Protein AF-A0A9D1PUB6-F1 (afdb_monomer_lite)

Secondary structure (DSSP, 8-state):
--TTTTS--------------------------HHHHHHHHTTS----EEEEEEEEEEEE---HHHHHHH-SSTT--S-TT--TT-EEEEEEETTEEGGGGTTTT-EEE-SS-GGGSTTSSSS---HHHHHHHHHHHHHHHTT--SSTTTSSSTTEEEEE-S-SSSPEEEEEEEEEEE-

Radius of gyration: 23.74 Å; chains: 1; bounding box: 74×27×52 Å

Structure (mmCIF, N/CA/C/O backbone):
data_AF-A0A9D1PUB6-F1
#
_entry.id   AF-A0A9D1PUB6-F1
#
loop_
_atom_site.group_PDB
_atom_site.id
_atom_site.type_symbol
_atom_site.label_atom_id
_atom_site.label_alt_id
_atom_site.label_comp_id
_atom_site.label_asym_id
_atom_site.label_entity_id
_atom_site.label_seq_id
_atom_site.pdbx_PDB_ins_code
_atom_site.Cartn_x
_atom_site.Cartn_y
_atom_site.Cartn_z
_atom_site.occupancy
_atom_site.B_iso_or_equiv
_atom_site.auth_seq_id
_atom_site.auth_comp_id
_atom_site.auth_asym_id
_atom_site.auth_atom_id
_atom_site.pdbx_PDB_model_num
ATOM 1 N N . MET A 1 1 ? -26.689 -10.745 -7.156 1.00 42.75 1 MET A N 1
ATOM 2 C CA . MET A 1 1 ? -26.944 -9.589 -8.044 1.00 42.75 1 MET A CA 1
ATOM 3 C C . MET A 1 1 ? -25.614 -9.230 -8.690 1.00 42.75 1 MET A C 1
ATOM 5 O O . MET A 1 1 ? -24.645 -9.068 -7.963 1.00 42.75 1 MET A O 1
ATOM 9 N N . HIS A 1 2 ? -25.521 -9.283 -10.021 1.00 43.09 2 HIS A N 1
ATOM 10 C CA . HIS A 1 2 ? -24.255 -9.183 -10.759 1.00 43.09 2 HIS A CA 1
ATOM 11 C C . HIS A 1 2 ? -23.849 -7.708 -10.936 1.00 43.09 2 HIS A C 1
ATOM 13 O O . HIS A 1 2 ? -24.619 -6.914 -11.464 1.00 43.09 2 HIS A O 1
ATOM 19 N N . GLY A 1 3 ? -22.640 -7.341 -10.498 1.00 49.56 3 GLY A N 1
ATOM 20 C CA . GLY A 1 3 ? -22.131 -5.962 -10.398 1.00 49.56 3 GLY A CA 1
ATOM 21 C C . GLY A 1 3 ? -21.818 -5.233 -11.713 1.00 49.56 3 GLY A C 1
ATOM 22 O O . GLY A 1 3 ? -20.91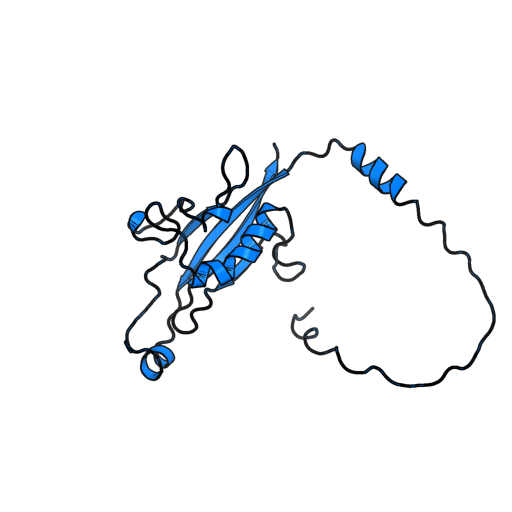2 -4.408 -11.737 1.00 49.56 3 GLY A O 1
ATOM 23 N N . ARG A 1 4 ? -22.524 -5.532 -12.811 1.00 55.34 4 ARG A N 1
ATOM 24 C CA . ARG A 1 4 ? -22.315 -4.894 -14.128 1.00 55.34 4 ARG A CA 1
ATOM 25 C C . ARG A 1 4 ? -23.454 -3.972 -14.578 1.00 55.34 4 ARG A C 1
ATOM 27 O O . ARG A 1 4 ? -23.261 -3.232 -15.535 1.00 55.34 4 ARG A O 1
ATOM 34 N N . ASP A 1 5 ? -24.585 -3.940 -13.874 1.00 44.75 5 ASP A N 1
ATOM 35 C CA . ASP A 1 5 ? -25.801 -3.278 -14.381 1.00 44.75 5 ASP A CA 1
ATOM 36 C C . ASP A 1 5 ? -25.926 -1.777 -14.055 1.00 44.75 5 ASP A C 1
ATOM 38 O O . ASP A 1 5 ? -26.905 -1.150 -14.454 1.00 44.75 5 ASP A O 1
ATOM 42 N N . PHE A 1 6 ? -24.966 -1.158 -13.355 1.00 53.97 6 PHE A N 1
ATOM 43 C CA . PHE A 1 6 ? -25.171 0.195 -12.805 1.00 53.97 6 PHE A CA 1
ATOM 44 C C . PHE A 1 6 ? -24.380 1.337 -13.471 1.00 53.97 6 PHE A C 1
ATOM 46 O O . PHE A 1 6 ? -24.589 2.494 -13.125 1.00 53.97 6 PHE A O 1
ATOM 53 N N . ILE A 1 7 ? -23.502 1.073 -14.448 1.00 54.44 7 ILE A N 1
ATOM 54 C CA . ILE A 1 7 ? -22.621 2.132 -14.992 1.00 54.44 7 ILE A CA 1
ATOM 55 C C . ILE A 1 7 ? -23.256 2.977 -16.118 1.00 54.44 7 ILE A C 1
ATOM 57 O O . ILE A 1 7 ? -22.751 4.054 -16.413 1.00 54.44 7 ILE A O 1
ATOM 61 N N . ILE A 1 8 ? -24.402 2.608 -16.704 1.00 53.78 8 ILE A N 1
ATOM 62 C CA . ILE A 1 8 ? -25.026 3.437 -17.759 1.00 53.78 8 ILE A CA 1
ATOM 63 C C . ILE A 1 8 ? -26.526 3.618 -17.519 1.00 53.78 8 ILE A C 1
ATOM 65 O O . ILE A 1 8 ? -27.337 2.917 -18.110 1.00 53.78 8 ILE A O 1
ATOM 69 N N . ARG A 1 9 ? -26.918 4.590 -16.685 1.00 43.72 9 ARG A N 1
ATOM 70 C CA . ARG A 1 9 ? -28.260 5.209 -16.728 1.00 43.72 9 ARG A CA 1
ATOM 71 C C . ARG A 1 9 ? -28.221 6.663 -16.236 1.00 43.72 9 ARG A C 1
ATOM 73 O O . ARG A 1 9 ? -28.838 7.032 -15.247 1.00 43.72 9 ARG A O 1
ATOM 80 N N . ALA A 1 10 ? -27.509 7.506 -16.975 1.00 47.34 10 ALA A N 1
ATOM 81 C CA . ALA A 1 10 ? -27.685 8.954 -16.941 1.00 47.34 10 ALA A CA 1
ATOM 82 C C . ALA A 1 10 ? -27.852 9.427 -18.390 1.00 47.34 10 ALA A C 1
ATOM 84 O O . ALA A 1 10 ? -26.872 9.632 -19.096 1.00 47.34 10 ALA A O 1
ATOM 85 N N . GLY A 1 11 ? -29.096 9.505 -18.869 1.00 44.38 11 GLY A N 1
ATOM 86 C CA . GLY A 1 11 ? -29.362 9.953 -20.238 1.00 44.38 11 GLY A CA 1
ATOM 87 C C . GLY A 1 11 ? -30.701 9.502 -20.808 1.00 44.38 11 GLY A C 1
ATOM 88 O O . GLY A 1 11 ? -30.719 8.748 -21.770 1.00 44.38 11 GLY A O 1
ATOM 89 N N . ALA A 1 12 ? -31.812 9.945 -20.218 1.00 38.69 12 ALA A N 1
ATOM 90 C CA . ALA A 1 12 ? -33.106 10.034 -20.904 1.00 38.69 12 ALA A CA 1
ATOM 91 C C . ALA A 1 12 ? -34.062 10.911 -20.077 1.00 38.69 12 ALA A C 1
ATOM 93 O O . ALA A 1 12 ? -34.956 10.411 -19.400 1.00 38.69 12 ALA A O 1
ATOM 94 N N . ALA A 1 13 ? -33.855 12.230 -20.094 1.00 38.84 13 ALA A N 1
ATOM 95 C CA . ALA A 1 13 ? -34.897 13.168 -19.688 1.00 38.84 13 ALA A CA 1
ATOM 96 C C . ALA A 1 13 ? -35.829 13.372 -20.892 1.00 38.84 13 ALA A C 1
ATOM 98 O O . ALA A 1 13 ? -35.496 14.092 -21.831 1.00 38.84 13 ALA A O 1
ATOM 99 N N . GLY A 1 14 ? -36.961 12.667 -20.894 1.00 34.78 14 GLY A N 1
ATOM 100 C CA . GLY A 1 14 ? -38.031 12.864 -21.865 1.00 34.78 14 GLY A CA 1
ATOM 101 C C . GLY A 1 14 ? -38.812 14.144 -21.568 1.00 34.78 14 GLY A C 1
ATOM 102 O O . GLY A 1 14 ? -39.308 14.328 -20.458 1.00 34.78 14 GLY A O 1
ATOM 103 N N . LEU A 1 15 ? -38.943 15.009 -22.576 1.00 40.41 15 LEU A N 1
ATOM 104 C CA . LEU A 1 15 ? -40.042 15.969 -22.672 1.00 40.41 15 LEU A CA 1
ATOM 105 C C . LEU A 1 15 ? -41.349 15.190 -22.890 1.00 40.41 15 LEU A C 1
ATOM 107 O O . LEU A 1 15 ? -41.429 14.397 -23.827 1.00 40.41 15 LEU A O 1
ATOM 111 N N . GLY A 1 16 ? -42.384 15.445 -22.086 1.00 32.50 16 GLY A N 1
ATOM 112 C CA . GLY A 1 16 ? -43.701 14.847 -22.323 1.00 32.50 16 GLY A CA 1
ATOM 113 C C . GLY A 1 16 ? -44.781 15.225 -21.312 1.00 32.50 16 GLY A C 1
ATOM 114 O O . GLY A 1 16 ? -44.961 14.526 -20.328 1.00 32.50 16 GLY A O 1
ATOM 115 N N . ALA A 1 17 ? -45.469 16.331 -21.610 1.00 35.19 17 ALA A N 1
ATOM 116 C CA . ALA A 1 17 ? -46.874 16.681 -21.349 1.00 35.19 17 ALA A CA 1
ATOM 117 C C . ALA A 1 17 ? -47.580 16.263 -20.034 1.00 35.19 17 ALA A C 1
ATOM 119 O O . ALA A 1 17 ? -47.793 15.095 -19.725 1.00 35.19 17 ALA A O 1
ATOM 120 N N . ALA A 1 18 ? -48.097 17.291 -19.354 1.00 39.56 18 ALA A N 1
ATOM 121 C CA . ALA A 1 18 ? -49.139 17.229 -18.335 1.00 39.56 18 ALA A CA 1
ATOM 122 C C . ALA A 1 18 ? -50.461 16.640 -18.862 1.00 39.56 18 ALA A C 1
ATOM 124 O O . ALA A 1 18 ? -50.795 16.875 -20.018 1.00 39.56 18 ALA A O 1
ATOM 125 N N . LEU A 1 19 ? -51.249 16.008 -17.979 1.00 33.47 19 LEU A N 1
ATOM 126 C CA . LEU A 1 19 ? -52.714 16.134 -17.901 1.00 33.47 19 LEU A CA 1
ATOM 127 C C . LEU A 1 19 ? -53.221 15.637 -16.528 1.00 33.47 19 LEU A C 1
ATOM 129 O O . LEU A 1 19 ? -52.666 14.718 -15.932 1.00 33.47 19 LEU A O 1
ATOM 133 N N . ALA A 1 20 ? -54.241 16.327 -16.018 1.00 35.97 20 ALA A N 1
ATOM 134 C CA . ALA A 1 20 ? -54.740 16.309 -14.644 1.00 35.97 20 ALA A CA 1
ATOM 135 C C . ALA A 1 20 ? -55.597 15.083 -14.262 1.00 35.97 20 ALA A C 1
ATOM 137 O O . ALA A 1 20 ? -56.333 14.545 -15.085 1.00 35.97 20 ALA A O 1
ATOM 138 N N . GLY A 1 21 ? -55.591 14.743 -12.967 1.00 30.61 21 GLY A N 1
ATOM 139 C CA . GLY A 1 21 ? -56.549 13.847 -12.310 1.00 30.61 21 GLY A CA 1
ATOM 140 C C . GLY A 1 21 ? -56.601 14.134 -10.804 1.00 30.61 21 GLY A C 1
ATOM 141 O O . GLY A 1 21 ? -55.562 14.266 -10.164 1.00 30.61 21 GLY A O 1
ATOM 142 N N . ARG A 1 22 ? -57.810 14.321 -10.268 1.00 34.12 22 ARG A N 1
ATOM 143 C CA . ARG A 1 22 ? -58.144 14.878 -8.944 1.00 34.12 22 ARG A CA 1
ATOM 144 C C . ARG A 1 22 ? -58.430 13.749 -7.929 1.00 34.12 22 ARG A C 1
ATOM 146 O O . ARG A 1 22 ? -59.063 12.774 -8.305 1.00 34.12 22 ARG A O 1
ATOM 153 N N . GLU A 1 23 ? -58.047 13.984 -6.665 1.00 30.08 23 GLU A N 1
ATOM 154 C CA . GLU A 1 23 ? -58.442 13.302 -5.400 1.00 30.08 23 GLU A CA 1
ATOM 155 C C . GLU A 1 23 ? -57.965 11.840 -5.237 1.00 30.08 23 GLU A C 1
ATOM 157 O O . GLU A 1 23 ? -58.293 10.949 -6.003 1.00 30.08 23 GLU A O 1
ATOM 162 N N . THR A 1 24 ? -57.155 11.491 -4.235 1.00 30.55 24 THR A N 1
ATOM 163 C CA . THR A 1 24 ? -57.580 11.379 -2.831 1.00 30.55 24 THR A CA 1
ATOM 164 C C . THR A 1 24 ? -56.354 11.458 -1.915 1.00 30.55 24 THR A C 1
ATOM 166 O O . THR A 1 24 ? -55.356 10.772 -2.124 1.00 30.55 24 THR A O 1
ATOM 169 N N . ILE A 1 25 ? -56.437 12.304 -0.891 1.00 37.91 25 ILE A N 1
ATOM 170 C CA . ILE A 1 25 ? -55.451 12.415 0.185 1.00 37.91 25 ILE A CA 1
ATOM 171 C C . ILE A 1 25 ? -55.653 11.210 1.110 1.00 37.91 25 ILE A C 1
ATOM 173 O O . ILE A 1 25 ? -56.627 11.167 1.858 1.00 37.91 25 ILE A O 1
ATOM 177 N N . CYS A 1 26 ? -54.741 10.239 1.078 1.00 30.88 26 CYS A N 1
ATOM 178 C CA . CYS A 1 26 ? -54.575 9.297 2.182 1.00 30.88 26 CYS A CA 1
ATOM 179 C C . CYS A 1 26 ? -53.455 9.820 3.081 1.00 30.88 26 CYS A C 1
ATOM 181 O O . CYS A 1 26 ? -52.327 10.024 2.636 1.00 30.88 26 CYS A O 1
ATOM 183 N N . ALA A 1 27 ? -53.815 10.097 4.333 1.00 37.75 27 ALA A N 1
ATOM 184 C CA . ALA A 1 27 ? -52.938 10.580 5.384 1.00 37.75 27 ALA A CA 1
ATOM 185 C C . ALA A 1 27 ? -51.687 9.697 5.512 1.00 37.75 27 ALA A C 1
ATOM 187 O O . ALA A 1 27 ? -51.782 8.526 5.875 1.00 37.75 27 ALA A O 1
ATOM 188 N N . GLY A 1 28 ? -50.520 10.271 5.218 1.00 36.06 28 GLY A N 1
ATOM 189 C CA . GLY A 1 28 ? -49.245 9.705 5.636 1.00 36.06 28 GLY A CA 1
ATOM 190 C C . GLY A 1 28 ? -49.098 9.881 7.143 1.00 36.06 28 GLY A C 1
ATOM 191 O O . GLY A 1 28 ? -49.314 10.978 7.663 1.00 36.06 28 GLY A O 1
ATOM 192 N N . GLU A 1 29 ? -48.765 8.791 7.830 1.00 39.91 29 GLU A N 1
ATOM 193 C CA . GLU A 1 29 ? -48.382 8.773 9.240 1.00 39.91 29 GLU A CA 1
ATOM 194 C C . GLU A 1 29 ? -47.389 9.902 9.561 1.00 39.91 29 GLU A C 1
ATOM 196 O O . GLU A 1 29 ? -46.520 10.216 8.737 1.00 39.91 29 GLU A O 1
ATOM 201 N N . PRO A 1 30 ? -47.480 10.531 10.748 1.00 38.22 30 PRO A N 1
ATOM 202 C CA . PRO A 1 30 ? -46.528 11.559 11.122 1.00 38.22 30 PRO A CA 1
ATOM 203 C C . PRO A 1 30 ? -45.142 10.921 11.191 1.00 38.22 30 PRO A C 1
ATOM 205 O O . PRO A 1 30 ? -44.883 10.060 12.032 1.00 38.22 30 PRO A O 1
ATOM 208 N N . ALA A 1 31 ? -44.245 11.355 10.302 1.00 45.97 31 ALA A N 1
ATOM 209 C CA . ALA A 1 31 ? -42.828 11.065 10.413 1.00 45.97 31 ALA A CA 1
ATOM 210 C C . ALA A 1 31 ? -42.395 11.449 11.830 1.00 45.97 31 ALA A C 1
ATOM 212 O O . ALA A 1 31 ? -42.441 12.625 12.204 1.00 45.97 31 ALA A O 1
ATOM 213 N N . ALA A 1 32 ? -42.035 10.446 12.635 1.00 45.81 32 ALA A N 1
ATOM 214 C CA . ALA A 1 32 ? -41.468 10.670 13.949 1.00 45.81 32 ALA A CA 1
ATOM 215 C C . ALA A 1 32 ? -40.329 11.682 13.787 1.00 45.81 32 ALA A C 1
ATOM 217 O O . ALA A 1 32 ? -39.391 11.461 13.021 1.00 45.81 32 ALA A O 1
ATOM 218 N N . SER A 1 33 ? -40.483 12.834 14.443 1.00 49.91 33 SER A N 1
ATOM 219 C CA . SER A 1 33 ? -39.542 13.949 14.379 1.00 49.91 33 SER A CA 1
ATOM 220 C C . SER A 1 33 ? -38.115 13.423 14.512 1.00 49.91 33 SER A C 1
ATOM 222 O O . SER A 1 33 ? -37.819 12.672 15.442 1.00 49.91 33 SER A O 1
ATOM 224 N N . SER A 1 34 ? -37.221 13.829 13.609 1.00 55.09 34 SER A N 1
ATOM 225 C CA . SER A 1 34 ? -35.797 13.459 13.625 1.00 55.09 34 SER A CA 1
ATOM 226 C C . SER A 1 34 ? -35.126 13.705 14.984 1.00 55.09 34 SER A C 1
ATOM 228 O O . SER A 1 34 ? -34.157 13.035 15.334 1.00 55.09 34 SER A O 1
ATOM 230 N N . LYS A 1 35 ? -35.691 14.605 15.801 1.00 48.06 35 LYS A N 1
ATOM 231 C CA . LYS A 1 35 ? -35.275 14.850 17.185 1.00 48.06 35 LYS A CA 1
ATOM 232 C C . LYS A 1 35 ? -35.536 13.672 18.132 1.00 48.06 35 LYS A C 1
ATOM 234 O O . LYS A 1 35 ? -34.750 13.473 19.048 1.00 48.06 35 LYS A O 1
ATOM 239 N N . ALA A 1 36 ? -36.592 12.885 17.925 1.00 45.62 36 ALA A N 1
ATOM 240 C CA . ALA A 1 36 ? -36.900 11.711 18.746 1.00 45.62 36 ALA A CA 1
ATOM 241 C C . ALA A 1 36 ? -35.949 10.538 18.450 1.00 45.62 36 ALA A C 1
ATOM 243 O O . ALA A 1 36 ? -35.516 9.852 19.372 1.00 45.62 36 ALA A O 1
ATOM 244 N N . ALA A 1 37 ? -35.558 10.356 17.183 1.00 47.09 37 ALA A N 1
ATOM 245 C CA . ALA A 1 37 ? -34.543 9.374 16.795 1.00 47.09 37 ALA A CA 1
ATOM 246 C C . ALA A 1 37 ? -33.147 9.747 17.332 1.00 47.09 37 ALA A C 1
ATOM 248 O O . ALA A 1 37 ? -32.450 8.891 17.871 1.00 47.09 37 ALA A O 1
ATOM 249 N N . ALA A 1 38 ? -32.782 11.034 17.271 1.00 47.34 38 ALA A N 1
ATOM 250 C CA . ALA A 1 38 ? -31.534 11.544 17.843 1.00 47.34 38 ALA A CA 1
ATOM 251 C C . ALA A 1 38 ? -31.501 11.437 19.383 1.00 47.34 38 ALA A C 1
ATOM 253 O O . ALA A 1 38 ? -30.487 11.058 19.963 1.00 47.34 38 ALA A O 1
ATOM 254 N N . ALA A 1 39 ? -32.625 11.700 20.059 1.00 46.97 39 ALA A N 1
ATOM 255 C CA . ALA A 1 39 ? -32.736 11.550 21.512 1.00 46.97 39 ALA A CA 1
ATOM 256 C C . ALA A 1 39 ? -32.686 10.079 21.967 1.00 46.97 39 ALA A C 1
ATOM 258 O O . ALA A 1 39 ? -32.164 9.785 23.039 1.00 46.97 39 ALA A O 1
ATOM 259 N N . ALA A 1 40 ? -33.183 9.145 21.148 1.00 45.28 40 ALA A N 1
ATOM 260 C CA . ALA A 1 40 ? -33.091 7.711 21.420 1.00 45.28 40 ALA A CA 1
ATOM 261 C C . ALA A 1 40 ? -31.664 7.153 21.240 1.00 45.28 40 ALA A C 1
ATOM 263 O O . ALA A 1 40 ? -31.304 6.187 21.915 1.00 45.28 40 ALA A O 1
ATOM 264 N N . GLN A 1 41 ? -30.848 7.761 20.369 1.00 53.91 41 GLN A N 1
ATOM 265 C CA . GLN A 1 41 ? -29.425 7.430 20.211 1.00 53.91 41 GLN A CA 1
ATOM 266 C C . GLN A 1 41 ? -28.594 7.894 21.416 1.00 53.91 41 GLN A C 1
ATOM 268 O O . GLN A 1 41 ? -27.798 7.116 21.926 1.00 53.91 41 GLN A O 1
ATOM 273 N N . ALA A 1 42 ? -28.872 9.083 21.961 1.00 46.84 42 ALA A N 1
ATOM 274 C CA . ALA A 1 42 ? -28.166 9.635 23.125 1.00 46.84 42 ALA A CA 1
ATOM 275 C C . ALA A 1 42 ? -28.359 8.849 24.445 1.00 46.84 42 ALA A C 1
ATOM 277 O O . ALA A 1 42 ? -27.627 9.070 25.408 1.00 46.84 42 ALA A O 1
ATOM 278 N N . LEU A 1 43 ? -29.343 7.941 24.515 1.00 54.22 43 LEU A N 1
ATOM 279 C CA . LEU A 1 43 ? -29.657 7.135 25.707 1.00 54.22 43 LEU A CA 1
ATOM 280 C C . LEU A 1 43 ? -28.949 5.772 25.742 1.00 54.22 43 LEU A C 1
ATOM 282 O O . LEU A 1 43 ? -28.976 5.090 26.767 1.00 54.22 43 LEU A O 1
ATOM 286 N N . ARG A 1 44 ? -28.301 5.361 24.648 1.00 55.84 44 ARG A N 1
ATOM 287 C CA . ARG A 1 44 ? -27.349 4.246 24.661 1.00 55.84 44 ARG A CA 1
ATOM 288 C C . ARG A 1 44 ? -25.988 4.894 24.824 1.00 55.84 44 ARG A C 1
ATOM 290 O O . ARG A 1 44 ? -25.633 5.698 23.978 1.00 55.84 44 ARG A O 1
ATOM 297 N N . GLY A 1 45 ? -25.259 4.601 25.901 1.00 52.53 45 GLY A N 1
ATOM 298 C CA . GLY A 1 45 ? -23.877 5.064 26.043 1.00 52.53 45 GLY A CA 1
ATOM 299 C C . GLY A 1 45 ? -23.102 4.686 24.782 1.00 52.53 45 GLY A C 1
ATOM 300 O O . GLY A 1 45 ? -22.819 3.509 24.564 1.00 52.53 45 GLY A O 1
ATOM 301 N N . GLU A 1 46 ? -22.888 5.662 23.905 1.00 58.66 46 GLU A N 1
ATOM 302 C CA . GLU A 1 46 ? -22.301 5.453 22.592 1.00 58.66 46 GLU A CA 1
ATOM 303 C C . GLU A 1 46 ? -20.821 5.193 22.852 1.00 58.66 46 GLU A C 1
ATOM 305 O O . GLU A 1 46 ? -20.069 6.106 23.192 1.00 58.66 46 GLU A O 1
ATOM 310 N N . LYS A 1 47 ? -20.427 3.913 22.831 1.00 64.94 47 LYS A N 1
ATOM 311 C CA . LYS A 1 47 ? -19.017 3.543 22.937 1.00 64.94 47 LYS A CA 1
ATOM 312 C C . LYS A 1 47 ? -18.281 4.285 21.828 1.00 64.94 47 LYS A C 1
ATOM 314 O O . LYS A 1 47 ? -18.624 4.138 20.654 1.00 64.94 47 LYS A O 1
ATOM 319 N N . VAL A 1 48 ? -17.302 5.099 22.206 1.00 72.62 48 VAL A N 1
ATOM 320 C CA . VAL A 1 48 ? -16.441 5.777 21.241 1.00 72.62 48 VAL A CA 1
ATOM 321 C C . VAL A 1 48 ? -15.596 4.694 20.580 1.00 72.62 48 VAL A C 1
ATOM 323 O O . VAL A 1 48 ? -14.743 4.085 21.218 1.00 72.62 48 VAL A O 1
ATOM 326 N N . MET A 1 49 ? -15.883 4.406 19.313 1.00 81.38 49 MET A N 1
ATOM 327 C CA . MET A 1 49 ? -15.129 3.420 18.546 1.00 81.38 49 MET A CA 1
ATOM 328 C C . MET A 1 49 ? -13.863 4.071 18.004 1.00 81.38 49 MET A C 1
ATOM 330 O O . MET A 1 49 ? -13.927 5.110 17.341 1.00 81.38 49 MET A O 1
ATOM 334 N N . LYS A 1 50 ? -12.708 3.455 18.258 1.00 88.44 50 LYS A N 1
ATOM 335 C CA . LYS A 1 50 ? -11.462 3.817 17.581 1.00 88.44 50 LYS A CA 1
ATOM 336 C C . LYS A 1 50 ? -11.321 2.976 16.325 1.00 88.44 50 LYS A C 1
ATOM 338 O O . LYS A 1 50 ? -11.615 1.782 16.319 1.00 88.44 50 LYS A O 1
ATOM 343 N N . HIS A 1 51 ? -10.852 3.613 15.261 1.00 93.81 51 HIS A N 1
ATOM 344 C CA . HIS A 1 51 ? -10.641 2.956 13.982 1.00 93.81 51 HIS A CA 1
ATOM 345 C C . HIS A 1 51 ? -9.162 2.960 13.637 1.00 93.81 51 HIS A C 1
ATOM 347 O O . HIS A 1 51 ? -8.483 3.985 13.726 1.00 93.81 51 HIS A O 1
ATOM 353 N N . LYS A 1 52 ? -8.684 1.804 13.195 1.00 95.62 52 LYS A N 1
ATOM 354 C CA . LYS A 1 52 ? -7.367 1.647 12.582 1.00 95.62 52 LYS A CA 1
ATOM 355 C C . LYS A 1 52 ? -7.544 1.116 11.183 1.00 95.62 52 LYS A C 1
ATOM 357 O O . LYS A 1 52 ? -8.522 0.427 10.899 1.00 95.62 52 LYS A O 1
ATOM 362 N N . VAL A 1 53 ? -6.590 1.401 10.311 1.00 97.81 53 VAL A N 1
ATOM 363 C CA . VAL A 1 53 ? -6.584 0.830 8.967 1.00 97.81 53 VAL A CA 1
ATOM 364 C C . VAL A 1 53 ? -5.316 0.028 8.765 1.00 97.81 53 VAL A C 1
ATOM 366 O O . VAL A 1 53 ? -4.211 0.540 8.912 1.00 97.81 53 VAL A O 1
ATOM 369 N N . VAL A 1 54 ? -5.490 -1.236 8.406 1.00 98.44 54 VAL A N 1
ATOM 370 C CA . VAL A 1 54 ? -4.414 -2.137 8.022 1.00 98.44 54 VAL A CA 1
ATOM 371 C C . VAL A 1 54 ? -4.360 -2.196 6.504 1.00 98.44 54 VAL A C 1
ATOM 373 O O . VAL A 1 54 ? -5.353 -2.508 5.847 1.00 98.44 54 VAL A O 1
ATOM 376 N N . VAL A 1 55 ? -3.192 -1.905 5.940 1.00 98.69 55 VAL A N 1
ATOM 377 C CA . VAL A 1 55 ? -2.915 -2.089 4.515 1.00 98.69 55 VAL A CA 1
ATOM 378 C C . VAL A 1 55 ? -1.946 -3.251 4.365 1.00 98.69 55 VAL A C 1
ATOM 380 O O . VAL A 1 55 ? -0.896 -3.261 4.999 1.00 98.69 55 VAL A O 1
ATOM 383 N N . THR A 1 56 ? -2.272 -4.228 3.528 1.00 98.88 56 THR A N 1
ATOM 384 C CA . THR A 1 56 ? -1.422 -5.394 3.259 1.00 98.88 56 THR A CA 1
ATOM 385 C C . THR A 1 56 ? -1.124 -5.494 1.775 1.00 98.88 56 THR A C 1
ATOM 387 O O . THR A 1 56 ? -2.041 -5.453 0.955 1.00 98.88 56 THR A O 1
ATOM 390 N N . VAL A 1 57 ? 0.142 -5.681 1.415 1.00 98.81 57 VAL A N 1
ATOM 391 C CA . VAL A 1 57 ? 0.536 -5.977 0.034 1.00 98.81 57 VAL A CA 1
ATOM 392 C C . VAL A 1 57 ? 0.228 -7.440 -0.258 1.00 98.81 57 VAL A C 1
ATOM 394 O O . VAL A 1 57 ? 0.863 -8.340 0.291 1.00 98.81 57 VAL A O 1
ATOM 397 N N . LEU A 1 58 ? -0.753 -7.684 -1.122 1.00 98.75 58 LEU A N 1
ATOM 398 C CA . LEU A 1 58 ? -1.159 -9.034 -1.505 1.00 98.75 58 LEU A CA 1
ATOM 399 C C . LEU A 1 58 ? -0.313 -9.594 -2.641 1.00 98.75 58 LEU A C 1
ATOM 401 O O . LEU A 1 58 ? -0.021 -10.785 -2.656 1.00 98.75 58 LEU A O 1
ATOM 405 N N . ASP A 1 59 ? 0.026 -8.752 -3.614 1.00 98.62 59 ASP A N 1
ATOM 406 C CA . ASP A 1 59 ? 0.705 -9.192 -4.825 1.00 98.62 59 ASP A CA 1
ATOM 407 C C . ASP A 1 59 ? 1.389 -8.023 -5.542 1.00 98.62 59 ASP A C 1
ATOM 409 O O . ASP A 1 59 ? 1.076 -6.853 -5.311 1.00 98.62 59 ASP A O 1
ATOM 413 N N . LYS A 1 60 ? 2.307 -8.349 -6.448 1.00 98.25 60 LYS A N 1
ATOM 414 C CA . LYS A 1 60 ? 2.985 -7.414 -7.344 1.00 98.25 60 LYS A CA 1
ATOM 415 C C . LYS A 1 60 ? 2.929 -7.987 -8.749 1.00 98.25 60 LYS A C 1
ATOM 417 O O . LYS A 1 60 ? 3.487 -9.049 -9.013 1.00 98.25 60 LYS A O 1
ATOM 422 N N . LYS A 1 61 ? 2.259 -7.287 -9.659 1.00 98.25 61 LYS A N 1
ATOM 423 C CA . LYS A 1 61 ? 2.192 -7.696 -11.063 1.00 98.25 61 LYS A CA 1
ATOM 424 C C . LYS A 1 61 ? 3.266 -6.990 -11.878 1.00 98.25 61 LYS A C 1
ATOM 426 O O . LYS A 1 61 ? 3.785 -5.952 -11.478 1.00 98.25 61 LYS A O 1
ATOM 431 N N . VAL A 1 62 ? 3.578 -7.580 -13.023 1.00 98.50 62 VAL A N 1
ATOM 432 C CA . VAL A 1 62 ? 4.400 -6.996 -14.082 1.00 98.50 62 VAL A CA 1
ATOM 433 C C . VAL A 1 62 ? 3.706 -7.324 -15.392 1.00 98.50 62 VAL A C 1
ATOM 435 O O . VAL A 1 62 ? 3.244 -8.452 -15.563 1.00 98.50 62 VAL A O 1
ATOM 438 N N . PHE A 1 63 ? 3.649 -6.349 -16.290 1.00 98.31 63 PHE A N 1
ATOM 439 C CA . PHE A 1 63 ? 3.173 -6.486 -17.662 1.00 98.31 63 PHE A CA 1
ATOM 440 C C . PHE A 1 63 ? 4.364 -6.271 -18.607 1.00 98.31 63 PHE A C 1
ATOM 442 O O . PHE A 1 63 ? 4.601 -5.143 -19.056 1.00 98.31 63 PHE A O 1
ATOM 449 N N . PRO A 1 64 ? 5.185 -7.313 -18.860 1.00 98.06 64 PRO A N 1
ATOM 450 C CA . PRO A 1 64 ? 6.459 -7.166 -19.564 1.00 98.06 64 PRO A CA 1
ATOM 451 C C . PRO A 1 64 ? 6.304 -6.639 -20.992 1.00 98.06 64 PRO A C 1
ATOM 453 O O . PRO A 1 64 ? 7.179 -5.957 -21.509 1.00 98.06 64 PRO A O 1
ATOM 456 N N . GLU A 1 65 ? 5.193 -6.954 -21.651 1.00 98.38 65 GLU A N 1
ATOM 457 C CA . GLU A 1 65 ? 4.850 -6.430 -22.969 1.00 98.38 65 GLU A CA 1
ATOM 458 C C . GLU A 1 65 ? 4.677 -4.909 -22.969 1.00 98.38 65 GLU A C 1
ATOM 460 O O . GLU A 1 65 ? 5.170 -4.249 -23.882 1.00 98.38 65 GLU A O 1
ATOM 465 N N . LEU A 1 66 ? 4.058 -4.348 -21.926 1.00 98.44 66 LEU A N 1
ATOM 466 C CA . LEU A 1 66 ? 3.895 -2.903 -21.790 1.00 98.44 66 LEU A CA 1
ATOM 467 C C . LEU A 1 66 ? 5.224 -2.233 -21.440 1.00 98.44 66 LEU A C 1
ATOM 469 O O . LEU A 1 66 ? 5.525 -1.175 -21.988 1.00 98.44 66 LEU A O 1
ATOM 473 N N . GLN A 1 67 ? 6.042 -2.863 -20.590 1.00 98.50 67 GLN A N 1
ATOM 474 C CA . GLN A 1 67 ? 7.380 -2.354 -20.280 1.00 98.50 67 GLN A CA 1
ATOM 475 C C . GLN A 1 67 ? 8.254 -2.294 -21.535 1.00 98.50 67 GLN A C 1
ATOM 477 O O . GLN A 1 67 ? 8.750 -1.224 -21.874 1.00 98.50 67 GLN A O 1
ATOM 482 N N . ARG A 1 68 ? 8.342 -3.389 -22.302 1.00 98.50 68 ARG A N 1
ATOM 483 C CA . ARG A 1 68 ? 9.124 -3.430 -23.549 1.00 98.50 68 ARG A CA 1
ATOM 484 C C . ARG A 1 68 ? 8.685 -2.406 -24.590 1.00 98.50 68 ARG A C 1
ATOM 486 O O . ARG A 1 68 ? 9.519 -1.921 -25.346 1.00 98.50 68 ARG A O 1
ATOM 493 N N . GLN A 1 69 ? 7.385 -2.128 -24.677 1.00 98.50 69 GLN A N 1
ATOM 494 C CA . GLN A 1 69 ? 6.849 -1.227 -25.692 1.00 98.50 69 GLN A CA 1
ATOM 495 C C . GLN A 1 69 ? 6.931 0.252 -25.289 1.00 98.50 69 GLN A C 1
ATOM 497 O O . GLN A 1 69 ? 7.123 1.097 -26.164 1.00 98.50 69 GLN A O 1
ATOM 502 N N . TYR A 1 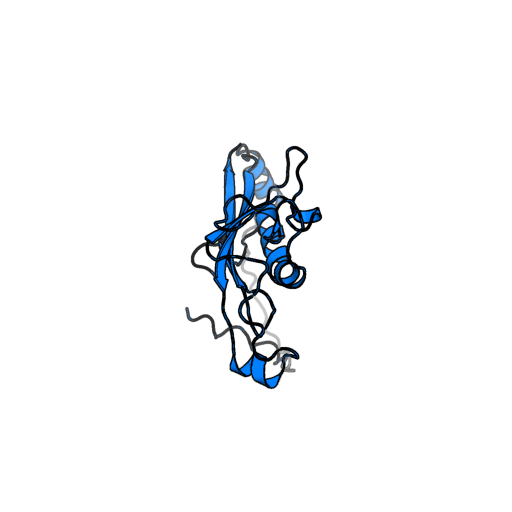70 ? 6.750 0.573 -24.004 1.00 98.31 70 TYR A N 1
ATOM 503 C CA . TYR A 1 70 ? 6.513 1.951 -23.558 1.00 98.31 70 TYR A CA 1
ATOM 504 C C . TYR A 1 70 ? 7.498 2.469 -22.504 1.00 98.31 70 TYR A C 1
ATOM 506 O O . TYR A 1 70 ? 7.654 3.685 -22.388 1.00 98.31 70 TYR A O 1
ATOM 514 N N . CYS A 1 71 ? 8.147 1.605 -21.719 1.00 98.06 71 CYS A N 1
ATOM 515 C CA . CYS A 1 71 ? 9.106 2.051 -20.710 1.00 98.06 71 CYS A CA 1
ATOM 516 C C . CYS A 1 71 ? 10.468 2.357 -21.343 1.00 98.06 71 CYS A C 1
ATOM 518 O O . CYS A 1 71 ? 10.908 1.686 -22.272 1.00 98.06 71 CYS A O 1
ATOM 520 N N . ALA A 1 72 ? 11.161 3.365 -20.801 1.00 98.06 72 ALA A N 1
ATOM 521 C CA . ALA A 1 72 ? 12.534 3.672 -21.205 1.00 98.06 72 ALA A CA 1
ATOM 522 C C . ALA A 1 72 ? 13.496 2.513 -20.887 1.00 98.06 72 ALA A C 1
ATOM 524 O O . ALA A 1 72 ? 14.387 2.220 -21.679 1.00 98.06 72 ALA A O 1
ATOM 525 N N . ASP A 1 73 ? 13.287 1.854 -19.743 1.00 98.06 73 ASP A N 1
ATOM 526 C CA . ASP A 1 73 ? 13.873 0.552 -19.437 1.00 98.06 73 ASP A CA 1
ATOM 527 C C . ASP A 1 73 ? 12.848 -0.548 -19.779 1.00 98.06 73 ASP A C 1
ATOM 529 O O . ASP A 1 73 ? 11.827 -0.655 -19.085 1.00 98.06 73 ASP A O 1
ATOM 533 N N . PRO A 1 74 ? 13.080 -1.347 -20.836 1.00 97.75 74 PRO A N 1
ATOM 534 C CA . PRO A 1 74 ? 12.153 -2.390 -21.264 1.00 97.75 74 PRO A CA 1
ATOM 535 C C . PRO A 1 74 ? 12.020 -3.548 -20.260 1.00 97.75 74 PRO A C 1
ATOM 537 O O . PRO A 1 74 ? 11.042 -4.292 -20.347 1.00 97.75 74 PRO A O 1
ATOM 540 N N . ASP A 1 75 ? 12.957 -3.678 -19.311 1.00 97.62 75 ASP A N 1
ATOM 541 C CA . ASP A 1 75 ? 13.021 -4.747 -18.308 1.00 97.62 75 ASP A CA 1
ATOM 542 C C . ASP A 1 75 ? 12.971 -4.192 -16.866 1.00 97.62 75 ASP A C 1
ATOM 544 O O . ASP A 1 75 ? 13.477 -4.807 -15.924 1.00 97.62 75 ASP A O 1
ATOM 548 N N . ALA A 1 76 ? 12.297 -3.049 -16.672 1.00 97.69 76 ALA A N 1
ATOM 549 C CA . ALA A 1 76 ? 12.167 -2.355 -15.383 1.00 97.69 76 ALA A CA 1
ATOM 550 C C . ALA A 1 76 ? 11.614 -3.226 -14.233 1.00 97.69 76 ALA A C 1
ATOM 552 O O . ALA A 1 76 ? 11.774 -2.890 -13.054 1.00 97.69 76 ALA A O 1
ATOM 553 N N . GLY A 1 77 ? 10.917 -4.319 -14.560 1.00 98.06 77 GLY A N 1
ATOM 554 C CA . GLY A 1 77 ? 10.539 -5.367 -13.621 1.00 98.06 77 GLY A CA 1
ATOM 555 C C . GLY A 1 77 ? 9.460 -4.948 -12.612 1.00 98.06 77 GLY A C 1
ATOM 556 O O . GLY A 1 77 ? 8.713 -3.991 -12.844 1.00 98.06 77 GLY A O 1
ATOM 557 N N . PRO A 1 78 ? 9.313 -5.683 -11.494 1.00 98.06 78 PRO A N 1
ATOM 558 C CA . PRO A 1 78 ? 8.314 -5.388 -10.469 1.00 98.06 78 PRO A CA 1
ATOM 559 C C . PRO A 1 78 ? 8.635 -4.108 -9.695 1.00 98.06 78 PRO A C 1
ATOM 561 O O . PRO A 1 78 ? 9.787 -3.700 -9.577 1.00 98.06 78 PRO A O 1
ATOM 564 N N . CYS A 1 79 ? 7.607 -3.488 -9.109 1.00 97.94 79 CYS A N 1
ATOM 565 C CA . CYS A 1 79 ? 7.775 -2.293 -8.280 1.00 97.94 79 CYS A CA 1
ATOM 566 C C . CYS A 1 79 ? 8.798 -2.542 -7.146 1.00 97.94 79 CYS A C 1
ATOM 568 O O . CYS A 1 79 ? 8.635 -3.511 -6.404 1.00 97.94 7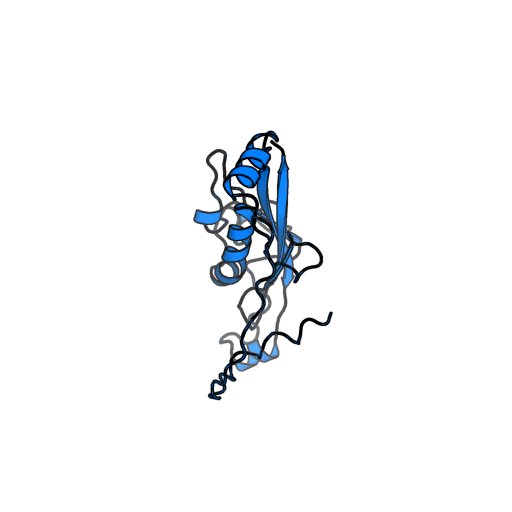9 CYS A O 1
ATOM 570 N N . PRO A 1 80 ? 9.830 -1.702 -6.963 1.00 97.50 80 PRO A N 1
ATOM 571 C CA . PRO A 1 80 ? 10.841 -1.916 -5.925 1.00 97.50 80 PRO A CA 1
ATOM 572 C C . PRO A 1 80 ? 10.407 -1.428 -4.533 1.00 97.50 80 PRO A C 1
ATOM 574 O O . PRO A 1 80 ? 11.019 -1.805 -3.543 1.00 97.50 80 PRO A O 1
ATOM 577 N N . CYS A 1 81 ? 9.358 -0.605 -4.437 1.00 98.12 81 CYS A N 1
ATOM 578 C CA . CYS A 1 81 ? 8.980 0.084 -3.197 1.00 98.12 81 CYS A CA 1
ATOM 579 C C . CYS A 1 81 ? 8.341 -0.817 -2.129 1.00 98.12 81 CYS A C 1
ATOM 581 O O . CYS A 1 81 ? 8.241 -0.408 -0.974 1.00 98.12 81 CYS A O 1
ATOM 583 N N . TYR A 1 82 ? 7.860 -1.997 -2.521 1.00 98.50 82 TYR A N 1
ATOM 584 C CA . TYR A 1 82 ? 7.009 -2.856 -1.698 1.00 98.50 82 TYR A CA 1
ATOM 585 C C . TYR A 1 82 ? 7.336 -4.331 -1.914 1.00 98.50 82 TYR A C 1
ATOM 587 O O . TYR A 1 82 ? 7.813 -4.725 -2.983 1.00 98.50 82 TYR A O 1
ATOM 595 N N . ASN A 1 83 ? 6.992 -5.166 -0.940 1.00 98.50 83 ASN A N 1
ATOM 596 C CA . ASN A 1 83 ? 7.150 -6.615 -0.966 1.00 98.50 83 ASN A CA 1
ATOM 597 C C . ASN A 1 83 ? 5.831 -7.299 -0.612 1.00 98.50 83 ASN A C 1
ATOM 599 O O . ASN A 1 83 ? 5.036 -6.791 0.176 1.00 98.50 83 ASN A O 1
ATOM 603 N N . VAL A 1 84 ? 5.587 -8.469 -1.202 1.00 98.75 84 VAL A N 1
ATOM 604 C CA . VAL A 1 84 ? 4.391 -9.258 -0.884 1.00 98.75 84 VAL A CA 1
ATOM 605 C C . VAL A 1 84 ? 4.419 -9.656 0.590 1.00 98.75 84 VAL A C 1
ATOM 607 O O . VAL A 1 84 ? 5.415 -10.183 1.077 1.00 98.75 84 VAL A O 1
ATOM 610 N N . GLY A 1 85 ? 3.316 -9.403 1.294 1.00 98.56 85 GLY A N 1
ATOM 611 C CA . GLY A 1 85 ? 3.189 -9.625 2.732 1.00 98.56 85 GLY A CA 1
ATOM 612 C C . GLY A 1 85 ? 3.560 -8.424 3.605 1.00 98.56 85 GLY A C 1
ATOM 613 O O . GLY A 1 85 ? 3.333 -8.497 4.818 1.00 98.56 85 GLY A O 1
ATOM 614 N N . ASP A 1 86 ? 4.066 -7.327 3.026 1.00 98.81 86 ASP A N 1
ATOM 615 C CA . ASP A 1 86 ? 4.254 -6.079 3.767 1.00 98.81 86 ASP A CA 1
ATOM 616 C C . ASP A 1 86 ? 2.920 -5.632 4.373 1.00 98.81 86 ASP A C 1
ATOM 618 O O . ASP A 1 86 ? 1.871 -5.703 3.726 1.00 98.81 86 ASP A O 1
ATOM 622 N N . THR A 1 87 ? 2.951 -5.207 5.635 1.00 98.75 87 THR A N 1
ATOM 623 C CA . THR A 1 87 ? 1.766 -4.749 6.368 1.00 98.75 87 THR A CA 1
ATOM 624 C C . THR A 1 87 ? 2.034 -3.402 7.010 1.00 98.75 87 THR A C 1
ATOM 626 O O . THR A 1 87 ? 3.072 -3.203 7.640 1.00 98.75 87 THR A O 1
ATOM 629 N N . PHE A 1 88 ? 1.068 -2.502 6.877 1.00 98.69 88 PHE A N 1
ATOM 630 C CA . PHE A 1 88 ? 1.106 -1.142 7.388 1.00 98.69 88 PHE A CA 1
ATOM 631 C C . PHE A 1 88 ? -0.108 -0.902 8.274 1.00 98.69 88 PHE A C 1
ATOM 633 O O . PHE A 1 88 ? -1.202 -1.359 7.943 1.00 98.69 88 PHE A O 1
ATOM 640 N N . VAL A 1 89 ? 0.073 -0.188 9.380 1.00 98.12 89 VAL A N 1
ATOM 641 C CA . VAL A 1 89 ? -1.010 0.172 10.299 1.00 98.12 89 VAL A CA 1
ATOM 642 C C . VAL A 1 89 ? -1.081 1.685 10.403 1.00 98.12 89 VAL A C 1
ATOM 644 O O . VAL A 1 89 ? -0.110 2.332 10.784 1.00 98.12 89 VAL A O 1
ATOM 647 N N . PHE A 1 90 ? -2.246 2.219 10.059 1.00 97.62 90 PHE A N 1
ATOM 648 C CA . PHE A 1 90 ? -2.582 3.628 10.163 1.00 97.62 90 PHE A CA 1
ATOM 649 C C . PHE A 1 90 ? -3.484 3.840 11.370 1.00 97.62 90 PHE A C 1
ATOM 651 O O . PHE A 1 90 ? -4.532 3.198 11.494 1.00 97.62 90 PHE A O 1
ATOM 658 N N . GLU A 1 91 ? -3.091 4.773 12.225 1.00 94.69 91 GLU A N 1
ATOM 659 C CA . GLU A 1 91 ? -3.837 5.194 13.399 1.00 94.69 91 GLU A CA 1
ATOM 660 C C . GLU A 1 91 ? -4.024 6.713 13.395 1.00 94.69 91 GLU A C 1
ATOM 662 O O . GLU A 1 91 ? -3.211 7.485 12.872 1.00 94.69 91 GLU A O 1
ATOM 667 N N . ARG A 1 92 ? -5.116 7.148 14.025 1.00 90.69 92 ARG A N 1
ATOM 668 C CA . ARG A 1 92 ? -5.390 8.556 14.282 1.00 90.69 92 ARG A CA 1
ATOM 669 C C . ARG A 1 92 ? -5.894 8.720 15.709 1.00 90.69 92 ARG A C 1
ATOM 671 O O . ARG A 1 92 ? -6.923 8.160 16.073 1.00 90.69 92 ARG A O 1
ATOM 678 N N . GLY A 1 93 ? -5.159 9.471 16.520 1.00 85.75 93 GLY A N 1
ATOM 679 C CA . GLY A 1 93 ? -5.421 9.638 17.950 1.00 85.75 93 GLY A CA 1
ATOM 680 C C . GLY A 1 93 ? -4.162 9.464 18.797 1.00 85.75 93 GLY A C 1
ATOM 681 O O . GLY A 1 93 ? -3.109 9.081 18.298 1.00 85.75 93 GLY A O 1
ATOM 682 N N . ASN A 1 94 ? -4.253 9.777 20.094 1.00 81.56 94 ASN A N 1
ATOM 683 C CA . ASN A 1 94 ? -3.135 9.677 21.047 1.00 81.56 94 ASN A CA 1
ATOM 684 C C . ASN A 1 94 ? -1.853 10.411 20.588 1.00 81.56 94 ASN A C 1
ATOM 686 O O . ASN A 1 94 ? -0.741 9.946 20.822 1.00 81.56 94 ASN A O 1
ATOM 690 N N . GLY A 1 95 ? -2.009 11.548 19.898 1.00 82.00 95 GLY A N 1
ATOM 691 C CA . GLY A 1 95 ? -0.889 12.325 19.351 1.00 82.00 95 GLY A CA 1
ATOM 692 C C . GLY A 1 95 ? -0.301 11.786 18.040 1.00 82.00 95 GLY A C 1
ATOM 693 O O . GLY A 1 95 ? 0.660 12.365 17.543 1.00 82.00 95 GLY A O 1
ATOM 694 N N . ARG A 1 96 ? -0.874 10.720 17.464 1.00 85.88 96 ARG A N 1
ATOM 695 C CA . ARG A 1 96 ? -0.531 10.194 16.136 1.00 85.88 96 ARG A CA 1
ATOM 696 C C . ARG A 1 96 ? -1.575 10.594 15.099 1.00 85.88 96 ARG A C 1
ATOM 698 O O . ARG A 1 96 ? -2.776 10.573 15.374 1.00 85.88 96 ARG A O 1
ATOM 705 N N . ASP A 1 97 ? -1.115 10.920 13.899 1.00 92.62 97 ASP A N 1
ATOM 706 C CA . ASP A 1 97 ? -1.965 11.076 12.720 1.00 92.62 97 ASP A CA 1
ATOM 707 C C . ASP A 1 97 ? -1.165 10.656 11.481 1.00 92.62 97 ASP A C 1
ATOM 709 O O . ASP A 1 97 ? -0.578 11.474 10.769 1.00 92.62 97 ASP A O 1
ATOM 713 N N . ASP A 1 98 ? -1.086 9.341 11.265 1.00 95.81 98 ASP A N 1
ATOM 714 C CA . ASP A 1 98 ? -0.210 8.754 10.243 1.00 95.81 98 ASP A CA 1
ATOM 715 C C . ASP A 1 98 ? -0.632 9.150 8.810 1.00 95.81 98 ASP A C 1
ATOM 717 O O . ASP A 1 98 ? 0.165 9.105 7.865 1.00 95.81 98 ASP A O 1
ATOM 721 N N . TYR A 1 99 ? -1.891 9.571 8.639 1.00 96.31 99 TYR A N 1
ATOM 722 C CA . TYR A 1 99 ? -2.447 9.986 7.355 1.00 96.31 99 TYR A CA 1
ATOM 723 C C . TYR A 1 99 ? -1.754 11.238 6.803 1.00 96.31 99 TYR A C 1
ATOM 725 O O . TYR A 1 99 ? -1.374 11.273 5.631 1.00 96.31 99 TYR A O 1
ATOM 733 N N . TRP A 1 100 ? -1.524 12.254 7.641 1.00 95.81 100 TRP A N 1
ATOM 734 C CA . TRP A 1 100 ? -0.899 13.513 7.207 1.00 95.81 100 TRP A CA 1
ATOM 735 C C . TRP A 1 100 ? 0.601 13.402 6.953 1.00 95.81 100 TRP A C 1
ATOM 737 O O . TRP A 1 100 ? 1.228 14.366 6.516 1.00 95.81 100 TRP A O 1
ATOM 747 N N . HIS A 1 101 ? 1.194 12.245 7.232 1.00 95.19 101 HIS A N 1
ATOM 748 C CA . HIS A 1 101 ? 2.604 11.966 6.970 1.00 95.19 101 HIS A CA 1
ATOM 749 C C . HIS A 1 101 ? 2.760 10.931 5.853 1.00 95.19 101 HIS A C 1
ATOM 751 O O . HIS A 1 101 ? 3.813 10.309 5.725 1.00 95.19 101 HIS A O 1
ATOM 757 N N . MET A 1 102 ? 1.702 10.742 5.050 1.00 97.44 102 MET A N 1
ATOM 758 C CA . MET A 1 102 ? 1.673 9.829 3.905 1.00 97.44 102 MET A CA 1
ATOM 759 C C . MET A 1 102 ? 2.146 8.416 4.281 1.00 97.44 102 MET A C 1
ATOM 761 O O . MET A 1 102 ? 2.884 7.770 3.537 1.00 97.44 102 MET A O 1
ATOM 765 N N . GLY A 1 103 ? 1.777 7.953 5.478 1.00 96.81 103 GLY A N 1
ATOM 766 C CA . GLY A 1 103 ? 2.134 6.628 5.973 1.00 96.81 103 GLY A CA 1
ATOM 767 C C . GLY A 1 103 ? 3.606 6.428 6.337 1.00 96.81 103 GLY A C 1
ATOM 768 O O . GLY A 1 103 ? 4.029 5.281 6.474 1.00 96.81 103 GLY A O 1
ATOM 769 N N . LEU A 1 104 ? 4.405 7.487 6.501 1.00 97.75 104 LEU A N 1
ATOM 770 C CA . LEU A 1 104 ? 5.746 7.369 7.082 1.00 97.75 104 LEU A CA 1
ATOM 771 C C . LEU A 1 104 ? 5.670 6.676 8.455 1.00 97.75 104 LEU A C 1
ATOM 773 O O . LEU A 1 104 ? 4.828 7.034 9.274 1.00 97.75 104 LEU A O 1
ATOM 777 N N . ASN A 1 105 ? 6.570 5.722 8.716 1.00 97.38 105 ASN A N 1
ATOM 778 C CA . ASN A 1 105 ? 6.599 4.924 9.954 1.00 97.38 105 ASN A CA 1
ATOM 779 C C . ASN A 1 105 ? 5.341 4.066 10.220 1.00 97.38 105 ASN A C 1
ATOM 781 O O . ASN A 1 105 ? 5.083 3.707 11.368 1.00 97.38 105 ASN A O 1
ATOM 785 N N . THR A 1 106 ? 4.570 3.695 9.194 1.00 98.31 106 THR A N 1
ATOM 786 C CA . THR A 1 106 ? 3.393 2.818 9.381 1.00 98.31 106 THR A CA 1
ATOM 787 C C . THR A 1 106 ? 3.680 1.340 9.144 1.00 98.31 106 THR A C 1
ATOM 789 O O . THR A 1 106 ? 2.866 0.501 9.524 1.00 98.31 106 THR A O 1
ATOM 792 N N . LEU A 1 107 ? 4.818 0.990 8.536 1.00 98.62 107 LEU A N 1
ATOM 793 C CA . LEU A 1 107 ? 5.216 -0.399 8.291 1.00 98.62 107 LEU A CA 1
ATOM 794 C C . LEU A 1 107 ? 5.404 -1.170 9.607 1.00 98.62 107 LEU A C 1
ATOM 796 O O . LEU A 1 107 ? 6.271 -0.835 10.412 1.00 98.62 107 LEU A O 1
ATOM 800 N N . THR A 1 108 ? 4.644 -2.247 9.795 1.00 98.31 108 THR A N 1
ATOM 801 C CA . THR A 1 108 ? 4.708 -3.111 10.989 1.00 98.31 108 THR A CA 1
ATOM 802 C C . THR A 1 108 ? 5.242 -4.510 10.696 1.00 98.31 108 THR A C 1
ATOM 804 O O . THR A 1 108 ? 5.742 -5.181 11.597 1.00 98.31 108 THR A O 1
ATOM 807 N N . LYS A 1 109 ? 5.170 -4.964 9.440 1.00 98.62 109 LYS A N 1
ATOM 808 C CA . LYS A 1 109 ? 5.689 -6.267 9.010 1.00 98.62 109 LYS A CA 1
ATOM 809 C C . LYS A 1 109 ? 6.282 -6.161 7.615 1.00 98.62 109 LYS A C 1
ATOM 811 O O . LYS A 1 109 ? 5.618 -5.665 6.715 1.00 98.62 109 LYS A O 1
ATOM 816 N N . THR A 1 110 ? 7.490 -6.686 7.438 1.00 98.50 110 THR A N 1
ATOM 817 C CA . THR A 1 110 ? 8.139 -6.876 6.136 1.00 98.50 110 THR A CA 1
ATOM 818 C C . THR A 1 110 ? 9.155 -8.015 6.216 1.00 98.50 110 THR A C 1
ATOM 820 O O . THR A 1 110 ? 9.616 -8.359 7.306 1.00 98.50 110 THR A O 1
ATOM 823 N N . THR A 1 111 ? 9.500 -8.609 5.075 1.00 97.38 111 THR A N 1
ATOM 824 C CA . THR A 1 111 ? 10.634 -9.540 4.938 1.00 97.38 111 THR A CA 1
ATOM 825 C C . THR A 1 111 ? 11.889 -8.869 4.370 1.00 97.38 111 THR A C 1
ATOM 827 O O . THR A 1 111 ? 12.928 -9.518 4.282 1.00 97.38 111 THR A O 1
ATOM 830 N N . ALA A 1 112 ? 11.796 -7.608 3.943 1.00 97.44 112 ALA A N 1
ATOM 831 C CA . ALA A 1 112 ? 12.910 -6.824 3.417 1.00 97.44 112 ALA A CA 1
ATOM 832 C C . ALA A 1 112 ? 13.522 -5.925 4.505 1.00 97.44 112 ALA A C 1
ATOM 834 O O . ALA A 1 112 ? 13.061 -5.906 5.645 1.00 97.44 112 ALA A O 1
ATOM 835 N N . ASP A 1 113 ? 14.554 -5.152 4.157 1.00 98.25 113 ASP A N 1
ATOM 836 C CA . ASP A 1 113 ? 15.034 -4.073 5.026 1.00 98.25 113 ASP A CA 1
ATOM 837 C C . ASP A 1 113 ? 13.946 -2.983 5.133 1.00 98.25 113 ASP A C 1
ATOM 839 O O . ASP A 1 113 ? 13.622 -2.365 4.110 1.00 98.25 113 ASP A O 1
ATOM 843 N N . PRO A 1 114 ? 13.412 -2.683 6.336 1.00 98.25 114 PRO A N 1
ATOM 844 C CA . PRO A 1 114 ? 12.386 -1.660 6.525 1.00 98.25 114 PRO A CA 1
ATOM 845 C C . PRO A 1 114 ? 12.741 -0.296 5.926 1.00 98.25 114 PRO A C 1
ATOM 847 O O . PRO A 1 114 ? 11.850 0.416 5.471 1.00 98.25 114 PRO A O 1
ATOM 850 N N . LYS A 1 115 ? 14.025 0.085 5.885 1.00 97.94 115 LYS A N 1
ATOM 851 C CA . LYS A 1 115 ? 14.456 1.378 5.321 1.00 97.94 115 LYS A CA 1
ATOM 852 C C . LYS A 1 115 ? 14.259 1.462 3.806 1.00 97.94 115 LYS A C 1
ATOM 854 O O . LYS A 1 115 ? 14.186 2.558 3.259 1.00 97.94 115 LYS A O 1
ATOM 859 N N . THR A 1 116 ? 14.161 0.322 3.129 1.00 97.75 116 THR A N 1
ATOM 860 C CA . THR A 1 116 ? 13.961 0.252 1.673 1.00 97.75 116 THR A CA 1
ATOM 861 C C . THR A 1 116 ? 12.488 0.243 1.271 1.00 97.75 116 THR A C 1
ATOM 863 O O . THR A 1 116 ? 12.170 0.515 0.117 1.00 97.75 116 THR A O 1
ATOM 866 N N . VAL A 1 117 ? 11.586 -0.020 2.218 1.00 98.62 117 VAL A N 1
ATOM 867 C CA . VAL A 1 117 ? 10.146 -0.112 1.970 1.00 98.62 117 VAL A CA 1
ATOM 868 C C . VAL A 1 117 ? 9.506 1.267 2.102 1.00 98.62 117 VAL A C 1
ATOM 870 O O . VAL A 1 117 ? 9.718 1.978 3.087 1.00 98.62 117 VAL A O 1
ATOM 873 N N . ALA A 1 118 ? 8.695 1.650 1.118 1.00 98.44 118 ALA A N 1
ATOM 874 C CA . ALA A 1 118 ? 7.939 2.894 1.178 1.00 98.44 118 ALA A CA 1
ATOM 875 C C . ALA A 1 118 ? 6.845 2.808 2.255 1.00 98.44 118 ALA A C 1
ATOM 877 O O . ALA A 1 118 ? 6.088 1.843 2.293 1.00 98.44 118 ALA A O 1
ATOM 878 N N . GLY A 1 119 ? 6.777 3.798 3.147 1.00 98.00 119 GLY A N 1
ATOM 879 C CA . GLY A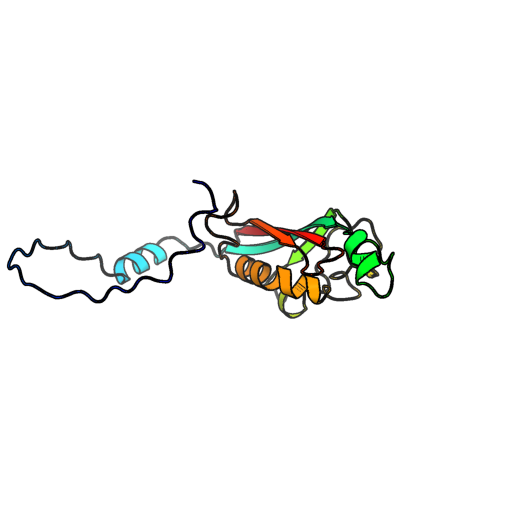 1 119 ? 5.985 3.733 4.384 1.00 98.00 119 GLY A CA 1
ATOM 880 C C . GLY A 1 119 ? 6.738 3.130 5.577 1.00 98.00 119 GLY A C 1
ATOM 881 O O . GLY A 1 119 ? 6.206 3.061 6.688 1.00 98.00 119 GLY A O 1
ATOM 882 N N . GLY A 1 120 ? 7.987 2.708 5.362 1.00 98.00 120 GLY A N 1
ATOM 883 C CA . GLY A 1 120 ? 8.945 2.392 6.414 1.00 98.00 120 GLY A CA 1
ATOM 884 C C . GLY A 1 120 ? 9.495 3.646 7.108 1.00 98.00 120 GLY A C 1
ATOM 885 O O . GLY A 1 120 ? 8.963 4.746 6.949 1.00 98.00 120 GLY A O 1
ATOM 886 N N . PRO A 1 121 ? 10.576 3.513 7.894 1.00 98.00 121 PRO A N 1
ATOM 887 C CA . PRO A 1 121 ? 11.101 4.621 8.686 1.00 98.00 121 PRO A CA 1
ATOM 888 C C . PRO A 1 121 ? 11.920 5.652 7.907 1.00 98.00 121 PRO A C 1
ATOM 890 O O . PRO A 1 121 ? 12.177 6.740 8.415 1.00 98.00 121 PRO A O 1
ATOM 893 N N . ALA A 1 122 ? 12.366 5.319 6.695 1.00 97.75 122 ALA A N 1
ATOM 894 C CA . ALA A 1 122 ? 13.237 6.194 5.912 1.00 97.75 122 ALA A CA 1
ATOM 895 C C . ALA A 1 122 ? 12.475 7.091 4.926 1.00 97.75 122 ALA A C 1
ATOM 897 O O . ALA A 1 122 ? 13.002 8.122 4.517 1.00 97.75 122 ALA A O 1
ATOM 898 N N . GLN A 1 123 ? 11.267 6.696 4.516 1.00 96.88 123 GLN A N 1
ATOM 899 C CA . GLN A 1 123 ? 10.507 7.388 3.478 1.00 96.88 123 GLN A CA 1
ATOM 900 C C . GLN A 1 123 ? 9.002 7.088 3.590 1.00 96.88 123 GLN A C 1
ATOM 902 O O . GLN A 1 123 ? 8.630 5.981 3.995 1.00 96.88 123 GLN A O 1
ATOM 907 N N . PRO A 1 124 ? 8.128 8.046 3.226 1.00 98.19 124 PRO A N 1
ATOM 908 C CA . PRO A 1 124 ? 6.682 7.835 3.189 1.00 98.19 124 PRO A CA 1
ATOM 909 C C . PRO A 1 124 ? 6.285 6.840 2.088 1.00 98.19 124 PRO A C 1
ATOM 911 O O . PRO A 1 124 ? 7.132 6.280 1.388 1.00 98.19 124 PRO A O 1
ATOM 914 N N . PHE A 1 125 ? 4.983 6.601 1.928 1.00 98.25 125 PHE A N 1
ATOM 915 C CA . PHE A 1 125 ? 4.465 5.822 0.806 1.00 98.25 125 PHE A CA 1
ATOM 916 C C . PHE A 1 125 ? 4.897 6.420 -0.540 1.00 98.25 125 PHE A C 1
ATOM 918 O O . PHE A 1 125 ? 5.024 7.635 -0.696 1.00 98.25 125 PHE A O 1
ATOM 925 N N . CYS A 1 126 ? 5.068 5.547 -1.537 1.00 97.94 126 CYS A N 1
ATOM 926 C CA . CYS A 1 126 ? 5.225 5.951 -2.929 1.00 97.94 126 CYS A CA 1
ATOM 927 C C . CYS A 1 126 ? 4.013 6.800 -3.343 1.00 97.94 126 CYS A C 1
ATOM 929 O O . CYS A 1 126 ? 2.882 6.412 -3.056 1.00 97.94 126 CYS A O 1
ATOM 931 N N . SER A 1 127 ? 4.231 7.935 -4.015 1.00 97.00 127 SER A N 1
ATOM 932 C CA . SER A 1 127 ? 3.170 8.891 -4.375 1.00 97.00 127 SER A CA 1
ATOM 933 C C . SER A 1 127 ? 2.052 8.262 -5.208 1.00 97.00 127 SER A C 1
ATOM 935 O O . SER A 1 127 ? 0.880 8.483 -4.923 1.00 97.00 127 SER A O 1
ATOM 937 N N . GLU A 1 128 ? 2.425 7.428 -6.177 1.00 96.75 128 GLU A N 1
ATOM 938 C CA . GLU A 1 128 ? 1.509 6.689 -7.052 1.00 96.75 128 GLU A CA 1
ATOM 939 C C . GLU A 1 128 ? 0.617 5.727 -6.249 1.00 96.75 128 GLU A C 1
ATOM 941 O O . GLU A 1 128 ? -0.612 5.731 -6.348 1.00 96.75 128 GLU A O 1
ATOM 946 N N . ALA A 1 129 ? 1.225 4.956 -5.343 1.00 98.19 129 ALA A N 1
ATOM 947 C CA . ALA A 1 129 ? 0.472 4.083 -4.452 1.00 98.19 129 ALA A CA 1
ATOM 948 C C . ALA A 1 129 ? -0.404 4.890 -3.480 1.00 98.19 129 ALA A C 1
ATOM 950 O O . ALA A 1 129 ? -1.551 4.516 -3.245 1.00 98.19 129 ALA A O 1
ATOM 951 N N . TRP A 1 130 ? 0.111 5.998 -2.937 1.00 98.31 130 TRP A N 1
ATOM 952 C CA . TRP A 1 130 ? -0.604 6.863 -2.001 1.00 98.31 130 TRP A CA 1
ATOM 953 C C . TRP A 1 130 ? -1.866 7.462 -2.617 1.00 98.31 130 TRP A C 1
ATOM 955 O O . TRP A 1 130 ? -2.924 7.417 -1.987 1.00 98.31 130 TRP A O 1
ATOM 965 N N . ASP A 1 131 ? -1.800 7.957 -3.854 1.00 97.38 131 ASP A N 1
ATOM 966 C CA . ASP A 1 131 ? -2.984 8.458 -4.557 1.00 97.38 131 ASP A CA 1
ATOM 967 C C . ASP A 1 131 ? -4.066 7.371 -4.663 1.00 97.38 131 ASP A C 1
ATOM 969 O O . ASP A 1 131 ? -5.241 7.607 -4.371 1.00 97.38 131 ASP A O 1
ATOM 973 N N . ALA A 1 132 ? -3.666 6.134 -4.962 1.00 97.38 132 ALA A N 1
ATOM 974 C CA . ALA A 1 132 ? -4.589 5.015 -5.092 1.00 97.38 132 ALA A CA 1
ATOM 975 C C . ALA A 1 132 ? -5.234 4.558 -3.768 1.00 97.38 132 ALA A C 1
ATOM 977 O O . ALA A 1 132 ? -6.387 4.111 -3.786 1.00 97.38 132 ALA A O 1
ATOM 978 N N . VAL A 1 133 ? -4.527 4.644 -2.632 1.00 97.94 133 VAL A N 1
ATOM 979 C CA . VAL A 1 133 ? -4.990 4.083 -1.343 1.00 97.94 133 VAL A CA 1
ATOM 980 C C . VAL A 1 133 ? -5.519 5.121 -0.349 1.00 97.94 133 VAL A C 1
ATOM 982 O O . VAL A 1 133 ? -6.386 4.791 0.461 1.00 97.94 133 VAL A O 1
ATOM 985 N N . SER A 1 134 ? -5.044 6.369 -0.407 1.00 97.69 134 SER A N 1
ATOM 986 C CA . SER A 1 134 ? -5.262 7.397 0.627 1.00 97.69 134 SER A CA 1
ATOM 987 C C . SER A 1 134 ? -6.736 7.640 0.939 1.00 97.69 134 SER A C 1
ATOM 989 O O . SER A 1 134 ? -7.133 7.609 2.102 1.00 97.69 134 SER A O 1
ATOM 991 N N . ARG A 1 135 ? -7.582 7.790 -0.086 1.00 96.00 135 ARG A N 1
ATOM 992 C CA . ARG A 1 135 ? -9.027 8.020 0.086 1.00 96.00 135 ARG A CA 1
ATOM 993 C C . ARG A 1 135 ? -9.720 6.920 0.900 1.00 96.00 135 ARG A C 1
ATOM 995 O O . ARG A 1 135 ? -10.606 7.208 1.700 1.00 96.00 135 ARG A O 1
ATOM 1002 N N . TYR A 1 136 ? -9.295 5.669 0.722 1.00 96.81 136 TYR A N 1
ATOM 1003 C CA . TYR A 1 136 ? -9.855 4.510 1.417 1.00 96.81 136 TYR A CA 1
ATOM 1004 C C . TYR A 1 136 ? -9.332 4.410 2.847 1.00 96.81 136 TYR A C 1
ATOM 1006 O O . TYR A 1 136 ? -10.101 4.114 3.758 1.00 96.81 136 TYR A O 1
ATOM 1014 N N . ILE A 1 137 ? -8.046 4.714 3.049 1.00 97.62 137 ILE A N 1
ATOM 1015 C CA . ILE A 1 137 ? -7.449 4.815 4.383 1.00 97.62 137 ILE A CA 1
ATOM 1016 C C . ILE A 1 137 ? -8.167 5.896 5.190 1.00 97.62 137 ILE A C 1
ATOM 1018 O O . ILE A 1 137 ? -8.606 5.635 6.305 1.00 97.62 137 ILE A O 1
ATOM 1022 N N . TYR A 1 138 ? -8.360 7.083 4.611 1.00 96.12 138 TYR A N 1
ATOM 1023 C CA . TYR A 1 138 ? -9.065 8.174 5.274 1.00 96.12 138 TYR A CA 1
ATOM 1024 C C . TYR A 1 138 ? -10.504 7.792 5.628 1.00 96.12 138 TYR A C 1
ATOM 1026 O O . TYR A 1 138 ? -10.921 7.963 6.769 1.00 96.12 138 TYR A O 1
ATOM 1034 N N . ALA A 1 139 ? -11.254 7.215 4.682 1.00 95.19 139 ALA A N 1
ATOM 1035 C CA . ALA A 1 139 ? -12.616 6.751 4.940 1.00 95.19 139 ALA A CA 1
ATOM 1036 C C . ALA A 1 139 ? -12.673 5.726 6.088 1.00 95.19 139 ALA A C 1
ATOM 1038 O O . ALA A 1 139 ? -13.542 5.826 6.955 1.00 95.19 139 ALA A O 1
ATOM 1039 N N . GLY A 1 140 ? -11.722 4.784 6.122 1.00 95.62 140 GLY A N 1
ATOM 1040 C CA . GLY A 1 140 ? -11.601 3.795 7.190 1.00 95.62 140 GLY A CA 1
ATOM 1041 C C . GLY A 1 140 ? -11.295 4.423 8.551 1.00 95.62 140 GLY A C 1
ATOM 1042 O O . GLY A 1 140 ? -11.965 4.095 9.527 1.00 95.62 140 GLY A O 1
ATOM 1043 N N . LEU A 1 141 ? -10.357 5.373 8.617 1.00 94.88 141 LEU A N 1
ATOM 1044 C CA . LEU A 1 141 ? -10.008 6.080 9.858 1.00 94.88 141 LEU A CA 1
ATOM 1045 C C . LEU A 1 141 ? -11.186 6.884 10.435 1.00 94.88 141 LEU A C 1
ATOM 1047 O O . LEU A 1 141 ? -11.286 7.026 11.650 1.00 94.88 141 LEU A O 1
ATOM 1051 N N . GLN A 1 142 ? -12.111 7.359 9.593 1.00 92.94 142 GLN A N 1
ATOM 1052 C CA . GLN A 1 142 ? -13.310 8.081 10.040 1.00 92.94 142 GLN A CA 1
ATOM 1053 C C . GLN A 1 142 ? -14.514 7.168 10.332 1.00 92.94 142 GLN A C 1
ATOM 1055 O O . GLN A 1 142 ? -15.618 7.669 10.537 1.00 92.94 142 GLN A O 1
ATOM 1060 N N . GLY A 1 143 ? -14.338 5.842 10.321 1.00 92.12 143 GLY A N 1
ATOM 1061 C CA . GLY A 1 143 ? -15.418 4.893 10.617 1.00 92.12 143 GLY A CA 1
ATOM 1062 C C . GLY A 1 143 ? -16.414 4.678 9.473 1.00 92.12 143 GLY A C 1
ATOM 1063 O O . GLY A 1 143 ? -17.453 4.039 9.660 1.00 92.12 143 GLY A O 1
ATOM 1064 N N . GLY A 1 144 ? -16.109 5.154 8.263 1.00 88.50 144 GLY A N 1
ATOM 1065 C CA . GLY A 1 144 ? -16.924 4.918 7.072 1.00 88.50 144 GLY A CA 1
ATOM 1066 C C . GLY A 1 144 ? -16.785 3.490 6.535 1.00 88.50 144 GLY A C 1
ATOM 1067 O O . GLY A 1 144 ? -15.771 2.825 6.757 1.00 88.50 144 GLY A O 1
ATOM 1068 N N . SER A 1 145 ? -17.802 3.015 5.806 1.00 83.50 145 SER A N 1
ATOM 1069 C CA . SER A 1 145 ? -17.643 1.838 4.936 1.00 83.50 145 SER A CA 1
ATOM 1070 C C . SER A 1 145 ? -16.601 2.167 3.871 1.00 83.50 145 SER A C 1
ATOM 1072 O O . SER A 1 145 ? -16.657 3.243 3.271 1.00 83.50 145 SER A O 1
ATOM 1074 N N . ILE A 1 146 ? -15.648 1.264 3.643 1.00 83.62 146 ILE A N 1
ATOM 1075 C CA . ILE A 1 146 ? -14.595 1.503 2.652 1.00 83.62 146 ILE A CA 1
ATOM 1076 C C . ILE A 1 146 ? -15.196 1.421 1.244 1.00 83.62 146 ILE A C 1
ATOM 1078 O O . ILE A 1 146 ? -14.883 2.258 0.400 1.00 83.62 146 ILE A O 1
ATOM 1082 N N . MET A 1 147 ? -16.093 0.453 1.008 1.00 83.50 147 MET A N 1
ATOM 1083 C CA . MET A 1 147 ? -16.826 0.285 -0.251 1.00 83.50 147 MET A CA 1
ATOM 1084 C C . MET A 1 147 ? -18.193 -0.382 -0.033 1.00 83.50 147 MET A C 1
ATOM 1086 O O . MET A 1 147 ? -18.317 -1.612 -0.026 1.00 83.50 147 MET A O 1
ATOM 1090 N N . ARG A 1 148 ? -19.240 0.439 0.084 1.00 85.25 148 ARG A N 1
ATOM 1091 C CA . ARG A 1 148 ? -20.587 -0.032 0.423 1.00 85.25 148 ARG A CA 1
ATOM 1092 C C . ARG A 1 148 ? -21.197 -0.956 -0.626 1.00 85.25 148 ARG A C 1
ATOM 1094 O O . ARG A 1 148 ? -21.400 -0.547 -1.766 1.00 85.25 148 ARG A O 1
ATOM 1101 N N . GLY A 1 149 ? -21.548 -2.176 -0.220 1.00 89.06 149 GLY A N 1
ATOM 1102 C CA . GLY A 1 149 ? -22.191 -3.177 -1.073 1.00 89.06 149 GLY A CA 1
ATOM 1103 C C . GLY A 1 149 ? -21.304 -3.736 -2.191 1.00 89.06 149 GLY A C 1
ATOM 1104 O O . GLY A 1 149 ? -21.824 -4.382 -3.099 1.00 89.06 149 GLY A O 1
ATOM 1105 N N . TRP A 1 150 ? -19.992 -3.477 -2.153 1.00 89.00 150 TRP A N 1
ATOM 1106 C CA . TRP A 1 150 ? -19.045 -3.931 -3.175 1.00 89.00 150 TRP A CA 1
ATOM 1107 C C . TRP A 1 150 ? -18.258 -5.161 -2.721 1.00 89.00 150 TRP A C 1
ATOM 1109 O O . TRP A 1 150 ? -18.278 -6.202 -3.377 1.00 89.00 150 TRP A O 1
ATOM 1119 N N . MET A 1 151 ? -17.570 -5.048 -1.583 1.00 93.62 151 MET A N 1
ATOM 1120 C CA . MET A 1 151 ? -16.788 -6.140 -1.011 1.00 93.62 151 MET A CA 1
ATOM 1121 C C . MET A 1 151 ? -17.655 -7.041 -0.132 1.00 93.62 151 MET A C 1
ATOM 1123 O O . MET A 1 151 ? -18.712 -6.641 0.349 1.00 93.62 151 MET A O 1
ATOM 1127 N N . LYS A 1 152 ? -17.186 -8.273 0.123 1.00 92.88 152 LYS A N 1
ATOM 1128 C CA . LYS A 1 152 ? -17.880 -9.223 1.014 1.00 92.88 152 LYS A CA 1
ATOM 1129 C C . LYS A 1 152 ? -18.068 -8.659 2.430 1.00 92.88 152 LYS A C 1
ATOM 1131 O O . LYS A 1 152 ? -19.044 -9.008 3.089 1.00 92.88 152 LYS A O 1
ATOM 1136 N N . LYS A 1 153 ? -17.131 -7.826 2.891 1.00 93.62 153 LYS A N 1
ATOM 1137 C CA . LYS A 1 153 ? -17.234 -7.070 4.138 1.00 93.62 153 LYS A CA 1
ATOM 1138 C C . LYS A 1 153 ? -17.132 -5.576 3.844 1.00 93.62 153 LYS A C 1
ATOM 1140 O O . LYS A 1 153 ? -16.296 -5.160 3.050 1.00 93.62 153 LYS A O 1
ATOM 1145 N N . GLU A 1 154 ? -17.941 -4.783 4.533 1.00 91.75 154 GLU A N 1
ATOM 1146 C CA . GLU A 1 154 ? -18.021 -3.320 4.383 1.00 91.75 154 GLU A CA 1
ATOM 1147 C C . GLU A 1 154 ? -16.748 -2.582 4.835 1.00 91.75 154 GLU A C 1
ATOM 1149 O O . GLU A 1 154 ? -16.489 -1.448 4.434 1.00 91.75 154 GLU A O 1
ATOM 1154 N N . ASN A 1 155 ? -15.941 -3.228 5.675 1.00 94.38 155 ASN A N 1
ATOM 1155 C CA . ASN A 1 155 ? -14.704 -2.692 6.229 1.00 94.38 155 ASN A CA 1
ATOM 1156 C C . ASN A 1 155 ? -13.453 -3.139 5.451 1.00 94.38 155 ASN A C 1
ATOM 1158 O O . ASN A 1 155 ? -12.348 -2.932 5.939 1.00 94.38 155 ASN A O 1
ATOM 1162 N N . GLU A 1 156 ? -13.598 -3.758 4.276 1.00 95.62 156 GLU A N 1
ATOM 1163 C CA . GLU A 1 156 ? -12.481 -4.231 3.449 1.00 95.62 156 GLU A CA 1
ATOM 1164 C C . GLU A 1 156 ? -12.542 -3.653 2.024 1.00 95.62 156 GLU A C 1
ATOM 1166 O O . GLU A 1 156 ? -13.613 -3.339 1.508 1.00 95.62 156 GLU A O 1
ATOM 1171 N N . MET A 1 157 ? -11.384 -3.554 1.365 1.00 95.69 157 MET A N 1
ATOM 1172 C CA . MET A 1 157 ? -11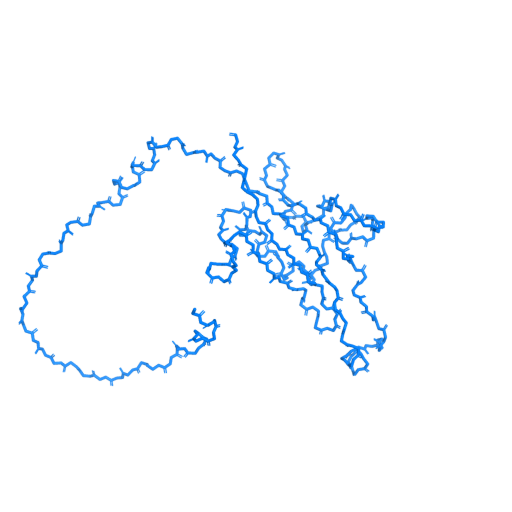.235 -3.201 -0.052 1.00 95.69 157 MET A CA 1
ATOM 1173 C C . MET A 1 157 ? -9.984 -3.845 -0.651 1.00 95.69 157 MET A C 1
ATOM 1175 O O . MET A 1 157 ? -8.960 -3.954 0.020 1.00 95.69 157 MET A O 1
ATOM 1179 N N . ILE A 1 158 ? -10.057 -4.233 -1.926 1.00 97.44 158 ILE A N 1
ATOM 1180 C CA . ILE A 1 158 ? -8.883 -4.554 -2.744 1.00 97.44 158 ILE A CA 1
ATOM 1181 C C . ILE A 1 158 ? -8.686 -3.436 -3.760 1.00 97.44 158 ILE A C 1
ATOM 1183 O O . ILE A 1 158 ? -9.578 -3.157 -4.556 1.00 97.44 158 ILE A O 1
ATOM 1187 N N . THR A 1 159 ? -7.515 -2.815 -3.750 1.00 97.19 159 THR A N 1
ATOM 1188 C CA . THR A 1 159 ? -7.137 -1.761 -4.699 1.00 97.19 159 THR A CA 1
ATOM 1189 C C . THR A 1 159 ? -5.725 -2.012 -5.216 1.00 97.19 159 THR A C 1
ATOM 1191 O O . THR A 1 159 ? -5.016 -2.880 -4.706 1.00 97.19 159 THR A O 1
ATOM 1194 N N . CYS A 1 160 ? -5.300 -1.279 -6.236 1.00 98.12 160 CYS A N 1
ATOM 1195 C CA . CYS A 1 160 ? -3.954 -1.382 -6.776 1.00 98.12 160 CYS A CA 1
ATOM 1196 C C . CYS A 1 160 ? -3.315 -0.012 -6.974 1.00 98.12 160 CYS A C 1
ATOM 1198 O O . CYS A 1 160 ? -4.008 0.986 -7.150 1.00 98.12 160 CYS A O 1
ATOM 1200 N N . CYS A 1 161 ? -1.980 0.013 -6.954 1.00 97.81 161 CYS A N 1
ATOM 1201 C CA . CYS A 1 161 ? -1.208 1.139 -7.466 1.00 97.81 161 CYS A CA 1
ATOM 1202 C C . CYS A 1 161 ? -1.650 1.446 -8.904 1.00 97.81 161 CYS A C 1
ATOM 1204 O O . CYS A 1 161 ? -1.910 0.530 -9.687 1.00 97.81 161 CYS A O 1
ATOM 1206 N N . ASN A 1 162 ? -1.704 2.725 -9.246 1.00 96.69 162 ASN A N 1
ATOM 1207 C CA . ASN A 1 162 ? -2.049 3.225 -10.574 1.00 96.69 162 ASN A CA 1
ATOM 1208 C C . ASN A 1 162 ? -0.933 3.021 -11.627 1.00 96.69 162 ASN A C 1
ATOM 1210 O O . ASN A 1 162 ? -1.184 3.270 -12.805 1.00 96.69 162 ASN A O 1
ATOM 1214 N N . ASP A 1 163 ? 0.261 2.534 -11.248 1.00 96.94 163 ASP A N 1
ATOM 1215 C CA . ASP A 1 163 ? 1.307 2.116 -12.199 1.00 96.94 163 ASP A CA 1
ATOM 1216 C C . ASP A 1 163 ? 0.790 0.974 -13.088 1.00 96.94 163 ASP A C 1
ATOM 1218 O O . ASP A 1 163 ? 0.731 -0.190 -12.684 1.00 96.94 163 ASP A O 1
ATOM 1222 N N . GLY A 1 164 ? 0.427 1.318 -14.325 1.00 96.50 164 GLY A N 1
ATOM 1223 C CA . GLY A 1 164 ? -0.172 0.392 -15.283 1.00 96.50 164 GLY A CA 1
ATOM 1224 C C . GLY A 1 164 ? 0.771 -0.694 -15.805 1.00 96.50 164 GLY A C 1
ATOM 1225 O O . GLY A 1 164 ? 0.296 -1.649 -16.411 1.00 96.50 164 GLY A O 1
ATOM 1226 N N . THR A 1 165 ? 2.083 -0.588 -15.576 1.00 98.06 165 THR A N 1
ATOM 1227 C CA . THR A 1 165 ? 3.066 -1.573 -16.067 1.00 98.06 165 THR A CA 1
ATOM 1228 C C . THR A 1 165 ? 3.506 -2.563 -14.994 1.00 98.06 165 THR A C 1
ATOM 1230 O O . THR A 1 165 ? 3.914 -3.681 -15.314 1.00 98.06 165 THR A O 1
ATOM 1233 N N . ARG A 1 166 ? 3.421 -2.178 -13.717 1.00 97.94 166 ARG A N 1
ATOM 1234 C CA . ARG A 1 166 ? 3.849 -3.010 -12.581 1.00 97.94 166 ARG A CA 1
ATOM 1235 C C . ARG A 1 166 ? 3.057 -2.730 -11.294 1.00 97.94 166 ARG A C 1
ATOM 1237 O O . ARG A 1 166 ? 3.645 -2.369 -10.267 1.00 97.94 166 ARG A O 1
ATOM 1244 N N . PRO A 1 167 ? 1.721 -2.882 -11.310 1.00 98.38 167 PRO A N 1
ATOM 1245 C CA . PRO A 1 167 ? 0.898 -2.482 -10.182 1.00 98.38 167 PRO A CA 1
ATOM 1246 C C . PRO A 1 167 ? 1.135 -3.375 -8.963 1.00 98.38 167 PRO A C 1
ATOM 1248 O O . PRO A 1 167 ? 1.278 -4.600 -9.054 1.00 98.38 167 PRO A O 1
ATOM 1251 N N . VAL A 1 168 ? 1.113 -2.743 -7.794 1.00 98.75 168 VAL A N 1
ATOM 1252 C CA . VAL A 1 168 ? 1.095 -3.409 -6.489 1.00 98.75 168 VAL A CA 1
ATOM 1253 C C . VAL A 1 168 ? -0.349 -3.529 -6.030 1.00 98.75 168 VAL A C 1
ATOM 1255 O O . VAL A 1 168 ? -1.091 -2.552 -6.089 1.00 98.75 168 VAL A O 1
ATOM 1258 N N . ILE A 1 169 ? -0.756 -4.721 -5.605 1.00 98.75 169 ILE A N 1
ATOM 1259 C CA . ILE A 1 169 ? -2.120 -5.026 -5.174 1.00 98.75 169 ILE A CA 1
ATOM 1260 C C . ILE A 1 169 ? -2.176 -4.956 -3.651 1.00 98.75 169 ILE A C 1
ATOM 1262 O O . ILE A 1 169 ? -1.427 -5.651 -2.963 1.00 98.75 169 ILE A O 1
ATOM 1266 N N . PHE A 1 170 ? -3.091 -4.150 -3.127 1.00 98.75 170 PHE A N 1
ATOM 1267 C CA . PHE A 1 170 ? -3.267 -3.914 -1.702 1.00 98.75 170 PHE A CA 1
ATOM 1268 C C . PHE A 1 170 ? -4.627 -4.427 -1.224 1.00 98.75 170 PHE A C 1
ATOM 1270 O O . PHE A 1 170 ? -5.652 -4.187 -1.865 1.00 98.75 170 PHE A O 1
ATOM 1277 N N . LYS A 1 171 ? -4.643 -5.068 -0.054 1.00 98.50 171 LYS A N 1
ATOM 1278 C CA . LYS A 1 171 ? -5.834 -5.179 0.792 1.00 98.50 171 LYS A CA 1
ATOM 1279 C C . LYS A 1 171 ? -5.831 -4.011 1.766 1.00 98.50 171 LYS A C 1
ATOM 1281 O O . LYS A 1 171 ? -4.814 -3.765 2.402 1.00 98.50 171 LYS A O 1
ATOM 1286 N N . ILE A 1 172 ? -6.960 -3.336 1.908 1.00 98.44 172 ILE A N 1
ATOM 1287 C CA . ILE A 1 172 ? -7.195 -2.318 2.930 1.00 98.44 172 ILE A CA 1
ATOM 1288 C C . ILE A 1 172 ? -8.309 -2.839 3.831 1.00 98.44 172 ILE A C 1
ATOM 1290 O O . ILE A 1 172 ? -9.354 -3.253 3.332 1.00 98.44 172 ILE A O 1
ATOM 1294 N N . GLU A 1 173 ? -8.086 -2.846 5.138 1.00 97.75 173 GLU A N 1
ATOM 1295 C CA . GLU A 1 173 ? -9.040 -3.329 6.132 1.00 97.75 173 GLU A CA 1
ATOM 1296 C C . GLU A 1 173 ? -9.127 -2.351 7.303 1.00 97.75 173 GLU A C 1
ATOM 1298 O O . GLU A 1 173 ? -8.115 -2.014 7.913 1.00 97.75 173 GLU A O 1
ATOM 1303 N N . ARG A 1 174 ? -10.339 -1.893 7.628 1.00 96.62 174 ARG A N 1
ATOM 1304 C CA . ARG A 1 174 ? -10.605 -1.116 8.841 1.00 96.62 174 ARG A CA 1
ATOM 1305 C C . ARG A 1 174 ? -10.853 -2.070 10.006 1.00 96.62 174 ARG A C 1
ATOM 1307 O O . ARG A 1 174 ? -11.691 -2.967 9.904 1.00 96.62 174 ARG A O 1
ATOM 1314 N N . ILE A 1 175 ? -10.161 -1.836 11.112 1.00 95.75 175 ILE A N 1
ATOM 1315 C CA . ILE A 1 175 ? -10.337 -2.530 12.385 1.00 95.75 175 ILE A CA 1
ATOM 1316 C C . ILE A 1 175 ? -11.049 -1.583 13.348 1.00 95.75 175 ILE A C 1
ATOM 1318 O O . ILE A 1 175 ? -10.622 -0.440 13.515 1.00 95.75 175 ILE A O 1
ATOM 1322 N N . ASP A 1 176 ? -12.129 -2.071 13.954 1.00 92.94 176 ASP A N 1
ATOM 1323 C CA . ASP A 1 176 ? -12.914 -1.344 14.947 1.00 92.94 176 ASP A CA 1
ATOM 1324 C C . ASP A 1 176 ? -12.516 -1.836 16.342 1.00 92.94 176 ASP A C 1
ATOM 1326 O O . ASP A 1 176 ? -12.645 -3.024 16.642 1.00 92.94 176 ASP A O 1
ATOM 1330 N N . GLU A 1 177 ? -12.020 -0.933 17.182 1.00 86.94 177 GLU A N 1
ATOM 1331 C CA . GLU A 1 177 ? -11.618 -1.214 18.559 1.00 86.94 177 GLU A CA 1
ATOM 1332 C C . GLU A 1 177 ? -12.549 -0.461 19.518 1.00 86.94 177 GLU A C 1
ATOM 1334 O O . GLU A 1 177 ? -12.760 0.747 19.376 1.00 86.94 177 GLU A O 1
ATOM 1339 N N . GLU A 1 178 ? -13.131 -1.185 20.476 1.00 78.25 178 GLU A N 1
ATOM 1340 C CA . GLU A 1 178 ? -13.847 -0.575 21.598 1.00 78.25 178 GLU A CA 1
ATOM 1341 C C . GLU A 1 178 ? -12.823 -0.001 22.590 1.00 78.25 178 GLU A C 1
ATOM 1343 O O . GLU A 1 178 ? -11.817 -0.655 22.875 1.00 78.25 178 GLU A O 1
ATOM 1348 N N . GLU A 1 179 ? -13.070 1.209 23.097 1.00 60.78 179 GLU A N 1
ATOM 1349 C CA . GLU A 1 179 ? -12.276 1.814 24.179 1.00 60.78 179 GLU A CA 1
ATOM 1350 C C . GLU A 1 179 ? -12.654 1.271 25.565 1.00 60.78 179 GLU A C 1
ATOM 1352 O O . GLU A 1 179 ? -13.866 1.068 25.825 1.00 60.78 179 GLU A O 1
#

InterPro doma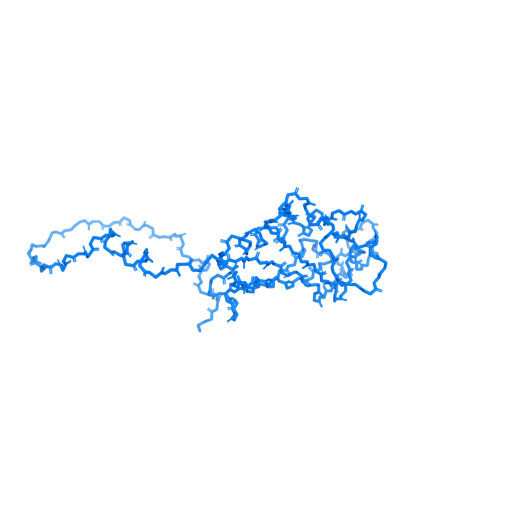ins:
  IPR023811 Conserved hypothetical protein CHP04076 [TIGR04076] (50-177)

pLDDT: mean 81.9, std 23.48, range [30.08, 98.88]

Organism: NCBI:txid2838536

Foldseek 3Di:
DDPPPPPDDDDDPDDDDDDDDDDDDDDDDPDPPPVVVVVVVVPPPPQDKFKKKKKFFADKDADLVCLLVPNPRSCPDADQQDDHGWMFMAGDDPPDGCLVQQLACRTDDDPDDQCSHASGPPHHHDPQVSVWCSVLRVCLRVVHQSDPPPDPDSQWDWTWRPPPRMITIMIMGMDIDGD

Sequence (179 aa):
MHGRDFIIRAGAAGLGAALAGRETICAGEPAASSKAAAAAQALRGEKVMKHKVVVTVLDKKVFPELQRQYCADPDAGPCPCYNVGDTFVFERGNGRDDYWHMGLNTLTKTTADPKTVAGGPAQPFCSEAWDAVSRYIYAGLQGGSIMRGWMKKENEMITCCNDGTRPVIFKIERIDEEE